Protein AF-A0AA42B5X3-F1 (afdb_monomer_lite)

Foldseek 3Di:
DPVVVVVVVVVVVVVVPPDDPFAQVNLVVVQVVQAFPADPDDDFDDDPQAQHDDDDPFKGAFFTFPDWDQDPVRWIKTKGWGIAGHCPDPPNLLGWTFIKIFTADPVRNGGNDMGTDPRTRSRVRTHDD

Sequence (129 aa):
MKGITNILVSTALIMFIGGCTVGHEDFIRYLNMNIGESIEIQELTRSSNAGNLIRADYLIDGEGLTNITVLDNGVVRYHFSIQEILSNYSAKDEVGKCLIYYDVDPHTNIIIAWGFDKGGNPLSCRTFI

Secondary structure (DSSP, 8-state):
--HHHHHHHHHHHGGG------SHHHHHHHHHHTTTSBPS--S--B-TTTTSEEETTTEEEEEEEEEEEE-TTSPEEEEEEEEEE-TTSS-GGG-EEEEEEEEE-TTT-BEEEEEEPTTS-GGG-----

pLDDT: mean 82.94, std 16.76, range [44.66, 97.94]

Structure (mmCIF, N/CA/C/O backbone):
data_AF-A0AA42B5X3-F1
#
_entry.id   AF-A0AA42B5X3-F1
#
loop_
_atom_site.group_PDB
_atom_site.id
_atom_site.type_symbol
_atom_site.label_atom_id
_atom_site.label_alt_id
_atom_site.label_comp_id
_atom_site.label_asym_id
_a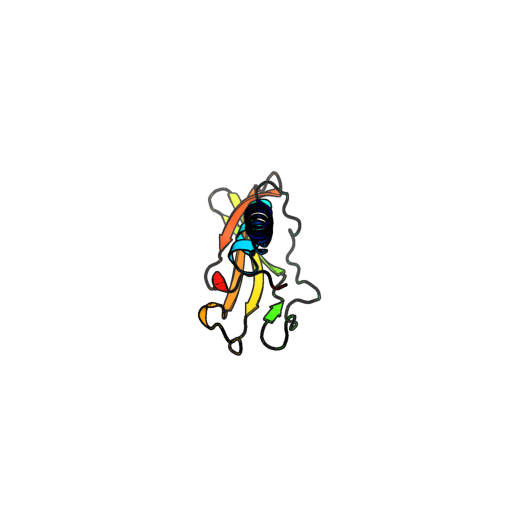tom_site.label_entity_id
_atom_site.label_seq_id
_atom_site.pdbx_PDB_ins_code
_atom_site.Cartn_x
_atom_site.Cartn_y
_atom_site.Cartn_z
_atom_site.occupancy
_atom_site.B_iso_or_equiv
_atom_site.auth_seq_id
_atom_site.auth_comp_id
_atom_site.auth_asym_id
_atom_site.auth_atom_id
_atom_site.pdbx_PDB_model_num
ATOM 1 N N . MET A 1 1 ? 4.110 49.395 -29.732 1.00 48.69 1 MET A N 1
ATOM 2 C CA . MET A 1 1 ? 3.645 48.671 -28.522 1.00 48.69 1 MET A CA 1
ATOM 3 C C . MET A 1 1 ? 2.696 47.503 -28.853 1.00 48.69 1 MET A C 1
ATOM 5 O O . MET A 1 1 ? 1.650 47.386 -28.238 1.00 48.69 1 MET A O 1
ATOM 9 N N . LYS A 1 2 ? 3.022 46.627 -29.818 1.00 46.03 2 LYS A N 1
ATOM 10 C CA . LYS A 1 2 ? 2.229 45.403 -30.101 1.00 46.03 2 LYS A CA 1
ATOM 11 C C . LYS A 1 2 ? 3.002 44.100 -29.832 1.00 46.03 2 LYS A C 1
ATOM 13 O O . LYS A 1 2 ? 2.389 43.067 -29.626 1.00 46.03 2 LYS A O 1
ATOM 18 N N . GLY A 1 3 ? 4.339 44.158 -29.777 1.00 44.66 3 GLY A N 1
ATOM 19 C CA . GLY A 1 3 ? 5.189 42.988 -29.511 1.00 44.66 3 GLY A CA 1
ATOM 20 C C . GLY A 1 3 ? 5.310 42.603 -28.032 1.00 44.66 3 GLY A C 1
ATOM 21 O O . GLY A 1 3 ? 5.409 41.425 -27.725 1.00 44.66 3 GLY A O 1
ATOM 22 N N . ILE A 1 4 ? 5.242 43.572 -27.110 1.00 52.53 4 ILE A N 1
ATOM 23 C CA . ILE A 1 4 ? 5.419 43.324 -25.663 1.00 52.53 4 ILE A CA 1
ATOM 24 C C . ILE A 1 4 ? 4.191 42.605 -25.071 1.00 52.53 4 ILE A C 1
ATOM 26 O O . ILE A 1 4 ? 4.329 41.730 -24.222 1.00 52.53 4 ILE A O 1
ATOM 30 N N . THR A 1 5 ? 2.991 42.909 -25.575 1.00 49.31 5 THR A N 1
ATOM 31 C CA . THR A 1 5 ? 1.729 42.312 -25.112 1.00 49.31 5 THR A CA 1
ATOM 32 C C . THR A 1 5 ? 1.607 40.830 -25.488 1.00 49.31 5 THR A C 1
ATOM 34 O O . THR A 1 5 ? 1.108 40.042 -24.693 1.00 49.31 5 THR A O 1
ATOM 37 N N . ASN A 1 6 ? 2.128 40.418 -26.651 1.00 47.53 6 ASN A N 1
ATOM 38 C CA . ASN A 1 6 ? 2.073 39.018 -27.101 1.00 47.53 6 ASN A CA 1
ATOM 39 C C . ASN A 1 6 ? 3.049 38.098 -26.349 1.00 47.53 6 ASN A C 1
ATOM 41 O O . ASN A 1 6 ? 2.783 36.904 -26.208 1.00 47.53 6 ASN A O 1
ATOM 45 N N . ILE A 1 7 ? 4.159 38.643 -25.841 1.00 53.41 7 ILE A N 1
ATOM 46 C CA . ILE A 1 7 ? 5.123 37.879 -25.038 1.00 53.41 7 ILE A CA 1
ATOM 47 C C . ILE A 1 7 ? 4.511 37.543 -23.672 1.00 53.41 7 ILE A C 1
ATOM 49 O O . ILE A 1 7 ? 4.534 36.386 -23.275 1.00 53.41 7 ILE A O 1
ATOM 53 N N . LEU A 1 8 ? 3.864 38.508 -23.006 1.00 51.16 8 LEU A N 1
ATOM 54 C CA . LEU A 1 8 ? 3.220 38.308 -21.697 1.00 51.16 8 LEU A CA 1
ATOM 55 C C . LEU A 1 8 ? 2.091 37.264 -21.716 1.00 51.16 8 LEU A C 1
ATOM 57 O O . LEU A 1 8 ? 1.979 36.467 -20.787 1.00 51.16 8 LEU A O 1
ATOM 61 N N . VAL A 1 9 ? 1.287 37.230 -22.783 1.00 54.75 9 VAL A N 1
ATOM 62 C CA . VAL A 1 9 ? 0.219 36.225 -22.956 1.00 54.75 9 VAL A CA 1
ATOM 63 C C . VAL A 1 9 ? 0.800 34.822 -23.180 1.00 54.75 9 VAL A C 1
ATOM 65 O O . VAL A 1 9 ? 0.238 33.839 -22.703 1.00 54.75 9 VAL A O 1
ATOM 68 N N . SER A 1 10 ? 1.959 34.720 -23.838 1.00 53.12 10 SER A N 1
ATOM 69 C CA . SER A 1 10 ? 2.617 33.436 -24.113 1.00 53.12 10 SER A CA 1
ATOM 70 C C . SER A 1 10 ? 3.308 32.852 -22.873 1.00 53.12 10 SER A C 1
ATOM 72 O O . SER A 1 10 ? 3.270 31.641 -22.670 1.00 53.12 10 SER A O 1
ATOM 74 N N . THR A 1 11 ? 3.877 33.688 -21.995 1.00 54.88 11 THR A N 1
ATOM 75 C CA . THR A 1 11 ? 4.487 33.224 -20.733 1.00 54.88 11 THR A CA 1
ATOM 76 C C . THR A 1 11 ? 3.441 32.781 -19.702 1.00 54.88 11 THR A C 1
ATOM 78 O O . THR A 1 11 ? 3.718 31.901 -18.891 1.00 54.88 11 THR A O 1
ATOM 81 N N . ALA A 1 12 ? 2.228 33.344 -19.745 1.00 55.25 12 ALA A N 1
ATOM 82 C CA . ALA A 1 12 ? 1.127 32.954 -18.860 1.00 55.25 12 ALA A CA 1
ATOM 83 C C . ALA A 1 12 ? 0.544 31.566 -19.192 1.00 55.25 12 ALA A C 1
ATOM 85 O O . ALA A 1 12 ? 0.087 30.864 -18.294 1.00 55.25 12 ALA A O 1
ATOM 86 N N . LEU A 1 13 ? 0.597 31.135 -20.458 1.00 52.38 13 LEU A N 1
ATOM 87 C CA . LEU A 1 13 ? 0.035 29.850 -20.895 1.00 52.38 13 LEU A CA 1
ATOM 88 C C . LEU A 1 13 ? 0.882 28.640 -20.451 1.00 52.38 13 LEU A C 1
ATOM 90 O O . LEU A 1 13 ? 0.352 27.554 -20.239 1.00 52.38 13 LEU A O 1
ATOM 94 N N . ILE A 1 14 ? 2.189 28.836 -20.247 1.00 56.41 14 ILE A N 1
ATOM 95 C CA . ILE A 1 14 ? 3.128 27.776 -19.836 1.00 56.41 14 ILE A CA 1
ATOM 96 C C . ILE A 1 14 ? 2.975 27.432 -18.340 1.00 56.41 14 ILE A C 1
ATOM 98 O O . ILE A 1 14 ? 3.344 26.342 -17.919 1.00 56.41 14 ILE A O 1
ATOM 102 N N . MET A 1 15 ? 2.366 28.305 -17.527 1.00 55.06 15 MET A N 1
ATOM 103 C CA . MET A 1 15 ? 2.139 28.030 -16.099 1.00 55.06 15 MET A CA 1
ATOM 104 C C . MET A 1 15 ? 0.956 27.085 -15.822 1.00 55.06 15 MET A C 1
ATOM 106 O O . MET A 1 15 ? 0.837 26.584 -14.708 1.00 55.06 15 MET A O 1
ATOM 110 N N . PHE A 1 16 ? 0.111 26.790 -16.818 1.00 50.09 16 PHE A N 1
ATOM 111 C CA . PHE A 1 16 ? -1.056 25.907 -16.658 1.00 50.09 16 PHE A CA 1
ATOM 112 C C . PHE A 1 16 ? -0.829 24.457 -17.111 1.00 50.09 16 PHE A C 1
ATOM 114 O O . PHE A 1 16 ? -1.728 23.635 -16.981 1.00 50.09 16 PHE A O 1
ATOM 121 N N . ILE A 1 17 ? 0.372 24.114 -17.586 1.00 51.06 17 ILE A N 1
ATOM 122 C CA . ILE A 1 17 ? 0.791 22.724 -17.860 1.00 51.06 17 ILE A CA 1
ATOM 123 C C . ILE A 1 17 ? 1.552 22.111 -16.675 1.00 51.06 17 ILE A C 1
ATOM 125 O O . ILE A 1 17 ? 2.354 21.197 -16.854 1.00 51.06 17 ILE A O 1
ATOM 129 N N . GLY A 1 18 ? 1.294 22.599 -15.453 1.00 49.88 18 GLY A N 1
ATOM 130 C CA . GLY A 1 18 ? 1.705 21.930 -14.219 1.00 49.88 18 GLY A CA 1
ATOM 131 C C . GLY A 1 18 ? 1.161 20.505 -14.223 1.00 49.88 18 GLY A C 1
ATOM 132 O O . GLY A 1 18 ? -0.032 20.292 -14.027 1.00 49.88 18 GLY A O 1
ATOM 133 N N . GLY A 1 19 ? 2.040 19.564 -14.565 1.00 48.94 19 GLY A N 1
ATOM 134 C CA . GLY A 1 19 ? 1.691 18.189 -14.872 1.00 48.94 19 GLY A CA 1
ATOM 135 C C . GLY A 1 19 ? 0.926 17.526 -13.739 1.00 48.94 19 GLY A C 1
ATOM 136 O O . GLY A 1 19 ? 1.184 17.772 -12.560 1.00 48.94 19 GLY A O 1
ATOM 137 N N . CYS A 1 20 ? 0.007 16.638 -14.109 1.00 52.00 20 CYS A N 1
ATOM 138 C CA . CYS A 1 20 ? -0.420 15.575 -13.219 1.00 52.00 20 CYS A CA 1
ATOM 139 C C . CYS A 1 20 ? 0.860 14.914 -12.696 1.00 52.00 20 CYS A C 1
ATOM 141 O O . CYS A 1 20 ? 1.632 14.361 -13.478 1.00 52.00 20 CYS A O 1
ATOM 143 N N . THR A 1 21 ? 1.143 15.032 -11.401 1.00 53.97 21 THR A N 1
ATOM 144 C CA . THR A 1 21 ? 2.115 14.141 -10.775 1.00 53.97 21 THR A CA 1
ATOM 145 C C . THR A 1 21 ? 1.559 12.742 -11.004 1.00 53.97 21 THR A C 1
ATOM 147 O O . THR A 1 21 ? 0.444 12.474 -10.576 1.00 53.97 21 THR A O 1
ATOM 150 N N . VAL A 1 22 ? 2.263 11.904 -11.759 1.00 72.94 22 VAL A N 1
ATOM 151 C CA . VAL A 1 22 ? 1.902 10.501 -11.987 1.00 72.94 22 VAL A CA 1
ATOM 152 C C . VAL A 1 22 ? 2.995 9.667 -11.356 1.00 72.94 22 VAL A C 1
ATOM 154 O O . VAL A 1 22 ? 4.181 9.958 -11.534 1.00 72.94 22 VAL A O 1
ATOM 157 N N . GLY A 1 23 ? 2.613 8.639 -10.611 1.00 85.88 23 GLY A N 1
ATOM 158 C CA . GLY A 1 23 ? 3.557 7.749 -9.962 1.00 85.88 23 GLY A CA 1
ATOM 159 C C . GLY A 1 23 ? 3.443 7.791 -8.447 1.00 85.88 23 GLY A C 1
ATOM 160 O O . GLY A 1 23 ? 2.351 7.656 -7.904 1.00 85.88 23 GLY A O 1
ATOM 161 N N . HIS A 1 24 ? 4.577 7.915 -7.759 1.00 93.31 24 HIS A N 1
ATOM 162 C CA . HIS A 1 24 ? 4.647 7.682 -6.315 1.00 93.31 24 HIS A CA 1
ATOM 163 C C . HIS A 1 24 ? 3.970 8.772 -5.471 1.00 93.31 24 HIS A C 1
ATOM 165 O O . HIS A 1 24 ? 3.135 8.469 -4.626 1.00 93.31 24 HIS A O 1
ATOM 171 N N . GLU A 1 25 ? 4.272 10.046 -5.728 1.00 93.38 25 GLU A N 1
ATOM 172 C CA . GLU A 1 25 ? 3.687 11.166 -4.968 1.00 93.38 25 GLU A CA 1
ATOM 173 C C . GLU A 1 25 ? 2.166 11.258 -5.129 1.00 93.38 25 GLU A C 1
ATOM 175 O O . GLU A 1 25 ? 1.436 11.600 -4.202 1.00 93.38 25 GLU A O 1
ATOM 180 N N . ASP A 1 26 ? 1.676 10.907 -6.313 1.00 91.19 26 ASP A N 1
ATOM 181 C CA . ASP A 1 26 ? 0.249 10.837 -6.597 1.00 91.19 26 ASP A CA 1
ATOM 182 C C . ASP A 1 26 ? -0.429 9.720 -5.808 1.00 91.19 26 ASP A C 1
ATOM 184 O O . ASP A 1 26 ? -1.456 9.936 -5.172 1.00 91.19 26 ASP A O 1
ATOM 188 N N . PHE A 1 27 ? 0.205 8.548 -5.773 1.00 92.69 27 PHE A N 1
ATOM 189 C CA . PHE A 1 27 ? -0.241 7.429 -4.959 1.00 92.69 27 PHE A CA 1
ATOM 190 C C . PHE A 1 27 ? -0.303 7.800 -3.467 1.00 92.69 27 PHE A C 1
ATOM 192 O O . PHE A 1 27 ? -1.328 7.586 -2.824 1.00 92.69 27 PHE A O 1
ATOM 199 N N . ILE A 1 28 ? 0.746 8.434 -2.929 1.00 95.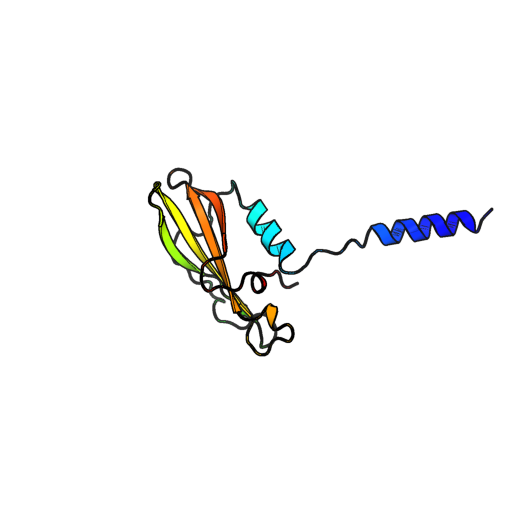38 28 ILE A N 1
ATOM 200 C CA . ILE A 1 28 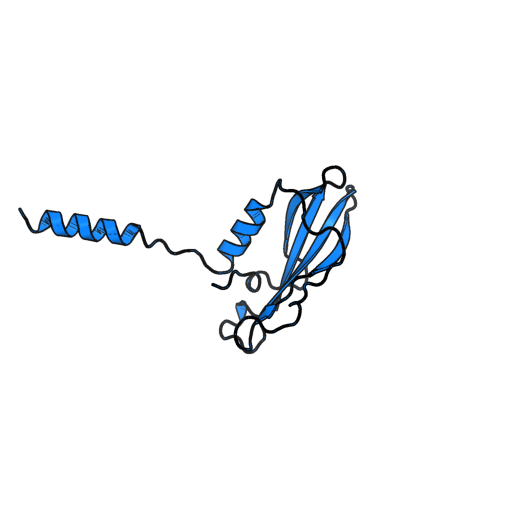? 0.770 8.955 -1.550 1.00 95.38 28 ILE A CA 1
ATOM 201 C C . ILE A 1 28 ? -0.392 9.924 -1.311 1.00 95.38 28 ILE A C 1
ATOM 203 O O . ILE A 1 28 ? -1.079 9.840 -0.290 1.00 95.38 28 ILE A O 1
ATOM 207 N N . ARG A 1 29 ? -0.624 10.851 -2.246 1.00 94.44 29 ARG A N 1
ATOM 208 C CA . ARG A 1 29 ? -1.722 11.816 -2.157 1.00 94.44 29 ARG A CA 1
ATOM 209 C C . ARG A 1 29 ? -3.079 11.118 -2.090 1.00 94.44 29 ARG A C 1
ATOM 211 O O . ARG A 1 29 ? -3.879 11.505 -1.244 1.00 94.44 29 ARG A O 1
ATOM 218 N N . TYR A 1 30 ? -3.317 10.098 -2.914 1.00 90.81 30 TYR A N 1
ATOM 219 C CA . TYR A 1 30 ? -4.546 9.304 -2.848 1.00 90.81 30 TYR A CA 1
ATOM 220 C C . TYR A 1 30 ? -4.725 8.637 -1.481 1.00 90.81 30 TYR A C 1
ATOM 222 O O . TYR A 1 30 ? -5.783 8.773 -0.877 1.00 90.81 30 TYR A O 1
ATOM 230 N N . LEU A 1 31 ? -3.686 8.004 -0.930 1.00 93.69 31 LEU A N 1
ATOM 231 C CA . LEU A 1 31 ? -3.791 7.377 0.393 1.00 93.69 31 LEU A CA 1
ATOM 232 C C . LEU A 1 31 ? -4.063 8.388 1.514 1.00 93.69 31 LEU A C 1
ATOM 234 O O . LEU A 1 31 ? -4.822 8.094 2.435 1.00 93.69 31 LEU A O 1
ATOM 238 N N . ASN A 1 32 ? -3.487 9.589 1.424 1.00 96.88 32 ASN A N 1
ATOM 239 C CA . ASN A 1 32 ? -3.766 10.667 2.372 1.00 96.88 32 ASN A CA 1
ATOM 240 C C . ASN A 1 32 ? -5.222 11.146 2.311 1.00 96.88 32 ASN A C 1
ATOM 242 O O . ASN A 1 32 ? -5.764 11.531 3.343 1.00 96.88 32 ASN A O 1
ATOM 246 N N . MET A 1 33 ? -5.850 11.128 1.131 1.00 94.75 33 MET A N 1
ATOM 247 C CA . MET A 1 33 ? -7.259 11.510 0.973 1.00 94.75 33 MET A CA 1
ATOM 248 C C . MET A 1 33 ? -8.214 10.511 1.636 1.00 94.75 33 MET A C 1
ATOM 250 O O . MET A 1 33 ? -9.264 10.928 2.107 1.00 94.75 33 MET A O 1
ATOM 254 N N . ASN A 1 34 ? -7.821 9.239 1.745 1.00 93.75 34 ASN A N 1
ATOM 255 C CA . ASN A 1 34 ? -8.643 8.194 2.362 1.00 93.75 34 ASN A CA 1
ATOM 256 C C . ASN A 1 34 ? -8.666 8.271 3.903 1.00 93.75 34 ASN A C 1
ATOM 258 O O . ASN A 1 34 ? -9.456 7.583 4.549 1.00 93.75 34 ASN A O 1
ATOM 262 N N . ILE A 1 35 ? -7.799 9.078 4.533 1.00 96.44 35 ILE A N 1
ATOM 263 C CA . ILE A 1 35 ? -7.822 9.260 5.992 1.00 96.44 35 ILE A CA 1
ATOM 264 C C . ILE A 1 35 ? -9.130 9.954 6.390 1.00 96.44 35 ILE A C 1
ATOM 266 O O . ILE A 1 35 ? -9.446 11.039 5.907 1.00 96.44 35 ILE A O 1
ATOM 270 N N . GLY A 1 36 ? -9.862 9.354 7.328 1.00 96.38 36 GLY A N 1
ATOM 271 C CA . GLY A 1 36 ? -11.184 9.812 7.753 1.00 96.38 36 GLY A CA 1
ATOM 272 C C . GLY A 1 36 ? -12.342 9.176 6.981 1.00 96.38 36 GLY A C 1
ATOM 273 O O . GLY A 1 36 ? -13.491 9.333 7.394 1.00 96.38 36 GLY A O 1
ATOM 274 N N . GLU A 1 37 ? -12.062 8.426 5.915 1.00 95.50 37 GLU A N 1
ATOM 275 C CA . GLU A 1 37 ? -13.064 7.637 5.200 1.00 95.50 37 GLU A CA 1
ATOM 276 C C . GLU A 1 37 ? -13.246 6.255 5.839 1.00 95.50 37 GLU A C 1
ATOM 278 O O . GLU A 1 37 ? -12.402 5.775 6.605 1.00 95.50 37 GLU A O 1
ATOM 283 N N . SER A 1 38 ? -14.379 5.610 5.549 1.00 93.12 38 SER A N 1
ATOM 284 C CA . SER A 1 38 ? -14.614 4.238 5.994 1.00 93.12 38 SER A CA 1
ATOM 285 C C . SER A 1 38 ? -13.895 3.256 5.076 1.00 93.12 38 SER A C 1
ATOM 287 O O . SER A 1 38 ? -13.923 3.412 3.858 1.00 93.12 38 SER A O 1
ATOM 289 N N . ILE A 1 39 ? -13.270 2.229 5.649 1.00 89.06 39 ILE A N 1
ATOM 290 C CA . ILE A 1 39 ? -12.595 1.204 4.853 1.00 89.06 39 ILE A CA 1
ATOM 291 C C . ILE A 1 39 ? -13.613 0.353 4.074 1.00 89.06 39 ILE A C 1
ATOM 293 O O . ILE A 1 39 ? -14.503 -0.271 4.658 1.00 89.06 39 ILE A O 1
ATOM 297 N N . GLU A 1 40 ? -13.464 0.315 2.748 1.00 78.94 40 GLU A N 1
ATOM 298 C CA . GLU A 1 40 ? -14.390 -0.392 1.851 1.00 78.94 40 GLU A CA 1
ATOM 299 C C . GLU A 1 40 ? -14.210 -1.919 1.881 1.00 78.94 40 GLU A C 1
ATOM 301 O O . GLU A 1 40 ? -15.184 -2.665 1.784 1.00 78.94 40 GLU A O 1
ATOM 306 N N . ILE A 1 41 ? -12.970 -2.398 2.037 1.00 74.12 41 ILE A N 1
ATOM 307 C CA . ILE A 1 41 ? -12.622 -3.826 1.985 1.00 74.12 41 ILE A CA 1
ATOM 308 C C . ILE A 1 41 ? -12.249 -4.316 3.384 1.00 74.12 41 ILE A C 1
ATOM 310 O O . ILE A 1 41 ? -11.168 -4.017 3.889 1.00 74.12 41 ILE A O 1
ATOM 314 N N . GLN A 1 42 ? -13.146 -5.091 3.997 1.00 67.00 42 GLN A N 1
ATOM 315 C CA . GLN A 1 42 ? -12.989 -5.607 5.367 1.00 67.00 42 GLN A CA 1
ATOM 316 C C . GLN A 1 42 ? -12.797 -7.128 5.438 1.00 67.00 42 GLN A C 1
ATOM 318 O O . GLN A 1 42 ? -12.457 -7.663 6.491 1.00 67.00 42 GLN A O 1
ATOM 323 N N . GLU A 1 43 ? -12.974 -7.832 4.320 1.00 68.94 43 GLU A N 1
ATOM 324 C CA . GLU A 1 43 ? -12.756 -9.274 4.222 1.00 68.94 43 GLU A CA 1
ATOM 325 C C . GLU A 1 43 ? -11.544 -9.580 3.342 1.00 68.94 43 GLU A C 1
ATOM 327 O O . GLU A 1 43 ? -11.171 -8.791 2.473 1.00 68.94 43 GLU A O 1
ATOM 332 N N . LEU A 1 44 ? -10.912 -10.737 3.571 1.00 63.62 44 LEU A N 1
ATOM 333 C CA . LEU A 1 44 ? -9.803 -11.223 2.749 1.00 63.62 44 LEU A CA 1
ATOM 334 C C . LEU A 1 44 ? -10.308 -11.506 1.332 1.00 63.62 44 LEU A C 1
ATOM 336 O O . LEU A 1 44 ? -10.755 -12.609 1.015 1.00 63.62 44 LEU A O 1
ATOM 340 N N . THR A 1 45 ? -10.238 -10.497 0.476 1.00 62.09 45 THR A N 1
ATOM 341 C CA . THR A 1 45 ? -10.669 -10.580 -0.915 1.00 62.09 45 THR A CA 1
ATOM 342 C C . THR A 1 45 ? -9.480 -10.396 -1.838 1.00 62.09 45 THR A C 1
ATOM 344 O O . THR A 1 45 ? -8.684 -9.472 -1.672 1.00 62.09 45 THR A O 1
ATOM 347 N N . ARG A 1 46 ? -9.391 -11.264 -2.845 1.00 60.88 46 ARG A N 1
ATOM 348 C CA . ARG A 1 46 ? -8.500 -11.111 -3.994 1.00 60.88 46 ARG A CA 1
ATOM 349 C C . ARG A 1 46 ? -9.329 -10.579 -5.158 1.00 60.88 46 ARG A C 1
ATOM 351 O O . ARG A 1 46 ? -10.357 -11.180 -5.473 1.00 60.88 46 ARG A O 1
ATOM 358 N N . SER A 1 47 ? -8.904 -9.487 -5.789 1.00 64.56 47 SER A N 1
ATOM 359 C CA . SER A 1 47 ? -9.589 -8.991 -6.984 1.00 64.56 47 SER A CA 1
ATOM 360 C C . SER A 1 47 ? -9.485 -10.009 -8.128 1.00 64.56 47 SER A C 1
ATOM 362 O O . SER A 1 47 ? -8.556 -10.820 -8.191 1.00 64.56 47 SER A O 1
ATOM 364 N N . SER A 1 48 ? -10.450 -10.000 -9.051 1.00 69.31 48 SER A N 1
ATOM 365 C CA . SER A 1 48 ? -10.487 -10.944 -10.186 1.00 69.31 48 SER A CA 1
ATOM 366 C C . SER A 1 48 ? -9.261 -10.857 -11.112 1.00 69.31 48 SER A C 1
ATOM 368 O O . SER A 1 48 ? -8.955 -11.788 -11.855 1.00 69.31 48 SER A O 1
ATOM 370 N N . ASN A 1 49 ? -8.566 -9.726 -11.048 1.00 65.31 49 ASN A N 1
ATOM 371 C CA . ASN A 1 49 ? -7.407 -9.312 -11.821 1.00 65.31 49 ASN A CA 1
ATOM 372 C C . ASN A 1 49 ? -6.083 -9.522 -11.075 1.00 65.31 49 ASN A C 1
ATOM 374 O O . ASN A 1 49 ? -5.032 -9.472 -11.709 1.00 65.31 49 ASN A O 1
ATOM 378 N N . ALA A 1 50 ? -6.099 -9.802 -9.772 1.00 74.44 50 ALA A N 1
ATOM 379 C CA . ALA A 1 50 ? -4.876 -9.972 -9.000 1.00 74.44 50 ALA A CA 1
ATOM 380 C C . ALA A 1 50 ? -3.995 -11.099 -9.560 1.00 74.44 50 ALA A C 1
ATOM 382 O O . ALA A 1 50 ? -4.439 -12.239 -9.742 1.00 74.44 50 ALA A O 1
ATOM 383 N N . GLY A 1 51 ? -2.713 -10.807 -9.763 1.00 73.69 51 GLY A N 1
ATOM 384 C CA . GLY A 1 51 ? -1.739 -11.700 -10.391 1.00 73.69 51 GLY A CA 1
ATOM 385 C C . GLY A 1 51 ? -1.679 -11.595 -11.918 1.00 73.69 51 GLY A C 1
ATOM 386 O O . GLY A 1 51 ? -0.805 -12.220 -12.518 1.00 73.69 51 GLY A O 1
ATOM 387 N N . ASN A 1 52 ? -2.558 -10.812 -12.548 1.00 79.94 52 ASN A N 1
ATOM 388 C CA . ASN A 1 52 ? -2.507 -10.570 -13.987 1.00 79.94 52 ASN A CA 1
ATOM 389 C C . ASN A 1 52 ? -1.532 -9.440 -14.320 1.00 79.94 52 ASN A C 1
ATOM 391 O O . ASN A 1 52 ? -1.343 -8.503 -13.546 1.00 79.94 52 ASN A O 1
ATOM 395 N N . LEU A 1 53 ? -0.952 -9.510 -15.517 1.00 79.00 53 LEU A N 1
ATOM 396 C CA . LEU A 1 53 ? -0.177 -8.412 -16.081 1.00 79.00 53 LEU A CA 1
ATOM 397 C C . LEU A 1 53 ? -1.122 -7.288 -16.525 1.00 79.00 53 LEU A C 1
ATOM 399 O O . LEU A 1 53 ? -2.022 -7.524 -17.331 1.00 79.00 53 LEU A O 1
ATOM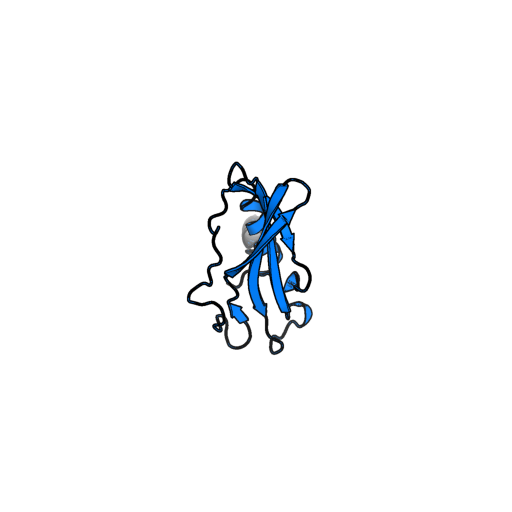 403 N N . ILE A 1 54 ? -0.910 -6.075 -16.015 1.00 77.94 54 ILE A N 1
ATOM 404 C CA . ILE A 1 54 ? -1.795 -4.913 -16.249 1.00 77.94 54 ILE A CA 1
ATOM 405 C C . ILE A 1 54 ? -1.119 -3.736 -16.966 1.00 77.94 54 ILE A C 1
ATOM 407 O O . ILE A 1 54 ? -1.796 -2.823 -17.452 1.00 77.94 54 ILE A O 1
ATOM 411 N N . ARG A 1 55 ? 0.212 -3.767 -17.106 1.00 74.56 55 ARG A N 1
ATOM 412 C CA . ARG A 1 55 ? 0.972 -2.894 -18.015 1.00 74.56 55 ARG A CA 1
ATOM 413 C C . ARG A 1 55 ? 2.113 -3.688 -18.641 1.00 74.56 55 ARG A C 1
ATOM 415 O O . ARG A 1 55 ? 3.058 -4.078 -17.955 1.00 74.56 55 ARG A O 1
ATOM 422 N N . ALA A 1 56 ? 1.999 -3.893 -19.954 1.00 79.25 56 ALA A N 1
ATOM 423 C CA . ALA A 1 56 ? 2.945 -4.665 -20.753 1.00 79.25 56 ALA A CA 1
ATOM 424 C C . ALA A 1 56 ? 3.304 -6.001 -20.070 1.00 79.25 56 ALA A C 1
ATOM 426 O O . ALA A 1 56 ? 2.414 -6.774 -19.724 1.00 79.25 56 ALA A O 1
ATOM 427 N N . ASP A 1 57 ? 4.593 -6.261 -19.884 1.00 83.19 57 ASP A N 1
ATOM 428 C CA . ASP A 1 57 ? 5.156 -7.470 -19.295 1.00 83.19 57 ASP A CA 1
ATOM 429 C C . ASP A 1 57 ? 5.835 -7.218 -17.940 1.00 83.19 57 ASP A C 1
ATOM 431 O O . ASP A 1 57 ? 6.523 -8.109 -17.445 1.00 83.19 57 ASP A O 1
ATOM 435 N N . TYR A 1 58 ? 5.686 -6.026 -17.347 1.00 85.69 58 TYR A N 1
ATOM 436 C CA . TYR A 1 58 ? 6.469 -5.621 -16.174 1.00 85.69 58 TYR A CA 1
ATOM 437 C C . TYR A 1 58 ? 5.650 -5.205 -14.945 1.00 85.69 58 TYR A C 1
ATOM 439 O O . TYR A 1 58 ? 6.246 -4.921 -13.910 1.00 85.69 58 TYR A O 1
ATOM 447 N N . LEU A 1 59 ? 4.318 -5.149 -15.023 1.00 88.69 59 LEU A N 1
ATOM 448 C CA . LEU A 1 59 ? 3.465 -4.782 -13.887 1.00 88.69 59 LEU A CA 1
ATOM 449 C C . LEU A 1 59 ? 2.411 -5.853 -13.635 1.00 88.69 59 LEU A C 1
ATOM 451 O O . LEU A 1 59 ? 1.556 -6.090 -14.491 1.00 88.69 59 LEU A O 1
ATOM 455 N N . ILE A 1 60 ? 2.462 -6.452 -12.450 1.00 86.31 60 ILE A N 1
ATOM 456 C CA . ILE A 1 60 ? 1.439 -7.358 -11.939 1.00 86.31 60 ILE A CA 1
ATOM 457 C C . ILE A 1 60 ? 0.480 -6.571 -11.055 1.00 86.31 60 ILE A C 1
ATOM 459 O O . ILE A 1 60 ? 0.908 -5.834 -10.166 1.00 86.31 60 ILE A O 1
ATOM 463 N N . ASP A 1 61 ? -0.813 -6.770 -11.277 1.00 81.94 61 ASP A N 1
ATOM 464 C CA . ASP A 1 61 ? -1.848 -6.244 -10.400 1.00 81.94 61 ASP A CA 1
ATOM 465 C C . ASP A 1 61 ? -1.855 -7.002 -9.080 1.00 81.94 61 ASP A C 1
ATOM 467 O O . ASP A 1 61 ? -1.827 -8.237 -9.045 1.00 81.94 61 ASP A O 1
ATOM 471 N N . GLY A 1 62 ? -1.858 -6.260 -7.990 1.00 69.25 62 GLY A N 1
ATOM 472 C CA . GLY A 1 62 ? -1.648 -6.797 -6.665 1.00 69.25 62 GLY A CA 1
ATOM 473 C C . GLY A 1 62 ? -2.863 -6.701 -5.774 1.00 69.25 62 GLY A C 1
ATOM 474 O O . GLY A 1 62 ? -2.678 -6.982 -4.607 1.00 69.25 62 GLY A O 1
ATOM 475 N N . GLU A 1 63 ? -4.047 -6.331 -6.252 1.00 67.25 63 GLU A N 1
ATOM 476 C CA . GLU A 1 63 ? -5.188 -6.016 -5.387 1.00 67.25 63 GLU A CA 1
ATOM 477 C C . GLU A 1 63 ? -5.673 -7.187 -4.509 1.00 67.25 63 GLU A C 1
ATOM 479 O O . GLU A 1 63 ? -6.418 -8.085 -4.925 1.00 67.25 63 GLU A O 1
ATOM 484 N N . GLY A 1 64 ? -5.307 -7.132 -3.230 1.00 77.50 64 GLY A N 1
ATOM 485 C CA . GLY A 1 64 ? -6.005 -7.899 -2.213 1.00 77.50 64 GLY A CA 1
ATOM 486 C C . GLY A 1 64 ? -5.596 -7.548 -0.795 1.00 77.50 64 GLY A C 1
ATOM 487 O O . GLY A 1 64 ? -4.416 -7.336 -0.501 1.00 77.50 64 GLY A O 1
ATOM 488 N N . LEU A 1 65 ? -6.589 -7.540 0.097 1.00 87.31 65 LEU A N 1
ATOM 489 C CA . LEU A 1 65 ? -6.346 -7.596 1.531 1.00 87.31 65 LEU A CA 1
ATOM 490 C C . LEU A 1 65 ? -5.632 -8.921 1.821 1.00 87.31 65 LEU A C 1
ATOM 492 O O . LEU A 1 65 ? -6.164 -10.002 1.578 1.00 87.31 65 LEU A O 1
ATOM 496 N N . THR A 1 66 ? -4.399 -8.830 2.297 1.00 88.69 66 THR A N 1
ATOM 497 C CA . THR A 1 66 ? -3.515 -9.980 2.518 1.00 88.69 66 THR A CA 1
ATOM 498 C C . THR A 1 66 ? -3.577 -10.490 3.947 1.00 88.69 66 THR A C 1
ATOM 500 O O . THR A 1 66 ? -3.414 -11.687 4.179 1.00 88.69 66 THR A O 1
ATOM 503 N N . ASN A 1 67 ? -3.784 -9.590 4.908 1.00 91.56 67 ASN A N 1
ATOM 504 C CA . ASN A 1 67 ? -3.796 -9.913 6.324 1.00 91.56 67 ASN A CA 1
ATOM 505 C C . ASN A 1 67 ? -4.533 -8.831 7.122 1.00 91.56 67 ASN A C 1
ATOM 507 O O . ASN A 1 67 ? -4.594 -7.676 6.702 1.00 91.56 67 ASN A O 1
ATOM 511 N N . ILE A 1 68 ? -5.027 -9.195 8.302 1.00 93.88 68 ILE A N 1
ATOM 512 C CA . ILE A 1 68 ? -5.572 -8.265 9.291 1.00 93.88 68 ILE A CA 1
ATOM 513 C C . ILE A 1 68 ? -4.867 -8.552 10.613 1.00 93.88 68 ILE A C 1
ATOM 515 O O . ILE A 1 68 ? -4.827 -9.697 11.064 1.00 93.88 68 ILE A O 1
ATOM 519 N N . THR A 1 69 ? -4.305 -7.526 11.241 1.00 95.62 69 THR A N 1
ATOM 520 C CA . THR A 1 69 ? -3.680 -7.635 12.561 1.00 95.62 69 THR A CA 1
ATOM 521 C C . THR A 1 69 ? -4.343 -6.678 13.542 1.00 95.62 69 THR A C 1
ATOM 523 O O . THR A 1 69 ? -4.802 -5.607 13.165 1.00 95.62 69 THR A O 1
ATOM 526 N N . VAL A 1 70 ? -4.434 -7.067 14.813 1.00 96.69 70 VAL A N 1
ATOM 527 C CA . VAL A 1 70 ? -4.892 -6.174 15.885 1.00 96.69 70 VAL A CA 1
ATOM 528 C C . VAL A 1 70 ? -3.659 -5.720 16.647 1.00 96.69 70 VAL A C 1
ATOM 530 O O . VAL A 1 70 ? -2.882 -6.553 17.114 1.00 96.69 70 VAL A O 1
ATOM 533 N N . LEU A 1 71 ? -3.458 -4.409 16.720 1.00 95.81 71 LEU A N 1
ATOM 534 C CA . LEU A 1 71 ? -2.344 -3.800 17.434 1.00 95.81 71 LEU A CA 1
ATOM 535 C C . LEU A 1 71 ? -2.616 -3.797 18.945 1.00 95.81 71 LEU A C 1
ATOM 537 O O . LEU A 1 71 ? -3.763 -3.858 19.386 1.00 95.81 71 LEU A O 1
ATOM 541 N N . ASP A 1 72 ? -1.564 -3.653 19.752 1.00 95.50 72 ASP A N 1
ATOM 542 C CA . ASP A 1 72 ? -1.660 -3.682 21.222 1.00 95.50 72 ASP A CA 1
ATOM 543 C C . ASP A 1 72 ? -2.600 -2.606 21.800 1.00 95.50 72 ASP A C 1
ATOM 545 O O . ASP A 1 72 ? -3.148 -2.762 22.889 1.00 95.50 72 ASP A O 1
ATOM 549 N N . ASN A 1 73 ? -2.802 -1.506 21.070 1.00 94.69 73 ASN A N 1
ATOM 550 C CA . ASN A 1 73 ? -3.711 -0.418 21.436 1.00 94.69 73 ASN A CA 1
ATOM 551 C C . ASN A 1 73 ? -5.168 -0.646 20.979 1.00 94.69 73 ASN A C 1
ATOM 553 O O . ASN A 1 73 ? -5.991 0.253 21.128 1.00 94.69 73 ASN A O 1
ATOM 557 N N . GLY A 1 74 ? -5.482 -1.813 20.410 1.00 94.12 74 GLY A N 1
ATOM 558 C CA . GLY A 1 74 ? -6.811 -2.178 19.916 1.00 94.12 74 GLY A CA 1
ATOM 559 C C . GLY A 1 74 ? -7.133 -1.704 18.496 1.00 94.12 74 GLY A C 1
ATOM 560 O O . GLY A 1 74 ? -8.180 -2.074 17.975 1.00 94.12 74 GLY A O 1
ATOM 561 N N . VAL A 1 75 ? -6.255 -0.930 17.847 1.00 97.25 75 VAL A N 1
ATOM 562 C CA . VAL A 1 75 ? -6.417 -0.532 16.437 1.00 97.25 75 VAL A CA 1
ATOM 563 C C . VAL A 1 75 ? -6.310 -1.757 15.533 1.00 97.25 75 VAL A C 1
ATOM 565 O O . VAL A 1 75 ? -5.463 -2.627 15.750 1.00 97.25 75 VAL A O 1
ATOM 568 N N . VAL A 1 76 ? -7.148 -1.819 14.498 1.00 97.19 76 VAL A N 1
ATOM 569 C CA . VAL A 1 76 ? -7.121 -2.904 13.512 1.00 97.19 76 VAL A CA 1
ATOM 570 C C . VAL A 1 76 ? -6.323 -2.446 12.302 1.00 97.19 76 VAL A C 1
ATOM 572 O O . VAL A 1 76 ? -6.662 -1.452 11.667 1.00 97.19 76 VAL A O 1
ATOM 575 N N . ARG A 1 77 ? -5.261 -3.175 11.974 1.00 97.38 77 ARG A N 1
ATOM 576 C CA . ARG A 1 77 ? -4.408 -2.924 10.819 1.00 97.38 77 ARG A CA 1
ATOM 577 C C . ARG A 1 77 ? -4.742 -3.882 9.682 1.00 97.38 77 ARG A C 1
ATOM 579 O O . ARG A 1 77 ? -4.563 -5.093 9.800 1.00 97.38 77 ARG A O 1
ATOM 586 N N . TYR A 1 78 ? -5.175 -3.323 8.563 1.00 95.38 78 TYR A N 1
ATOM 587 C CA . TYR A 1 78 ? -5.471 -4.031 7.323 1.00 95.38 78 TYR A CA 1
ATOM 588 C C . TYR A 1 78 ? -4.268 -3.936 6.386 1.00 95.38 78 TYR A C 1
ATOM 590 O O . TYR A 1 78 ? -3.842 -2.834 6.058 1.00 95.38 78 TYR A O 1
ATOM 598 N N . HIS A 1 79 ? -3.718 -5.072 5.963 1.00 95.12 79 HIS A N 1
ATOM 599 C CA . HIS A 1 79 ? -2.519 -5.152 5.126 1.00 95.12 79 HIS A CA 1
ATOM 600 C C . HIS A 1 79 ? -2.878 -5.451 3.676 1.00 95.12 79 HIS A C 1
ATOM 602 O O . HIS A 1 79 ? -3.491 -6.481 3.387 1.00 95.12 79 HIS A O 1
ATOM 608 N N . PHE A 1 80 ? -2.424 -4.625 2.746 1.00 93.12 80 PHE A N 1
ATOM 609 C CA . PHE A 1 80 ? -2.735 -4.733 1.327 1.00 93.12 80 PHE A CA 1
ATOM 610 C C . PHE A 1 80 ? -1.479 -4.961 0.493 1.00 93.12 80 PHE A C 1
ATOM 612 O O . PHE A 1 80 ? -0.447 -4.314 0.672 1.00 93.12 80 PHE A O 1
ATOM 619 N N . SER A 1 81 ? -1.611 -5.856 -0.480 1.00 92.62 81 SER A N 1
ATOM 620 C CA . SER A 1 81 ? -0.801 -5.828 -1.692 1.00 92.62 81 SER A CA 1
ATOM 621 C C . SER A 1 81 ? -1.562 -4.984 -2.708 1.00 92.62 81 SER A C 1
ATOM 623 O O . SER A 1 81 ? -2.787 -5.074 -2.778 1.00 92.62 81 SER A O 1
ATOM 625 N N . ILE A 1 82 ? -0.855 -4.140 -3.456 1.00 91.12 82 ILE A N 1
ATOM 626 C CA . ILE A 1 82 ? -1.482 -3.251 -4.446 1.00 91.12 82 ILE A CA 1
ATOM 627 C C . ILE A 1 82 ? -1.013 -3.591 -5.853 1.00 91.12 82 ILE A C 1
ATOM 629 O O . ILE A 1 82 ? -1.823 -3.688 -6.763 1.00 91.12 82 ILE A O 1
ATOM 633 N N . GLN A 1 83 ? 0.290 -3.810 -6.035 1.00 91.81 83 GLN A N 1
ATOM 634 C CA . GLN A 1 83 ? 0.898 -4.161 -7.321 1.00 91.81 83 GLN A CA 1
ATOM 635 C C . GLN A 1 83 ? 2.329 -4.665 -7.128 1.00 91.81 83 GLN A C 1
ATOM 637 O O . GLN A 1 83 ? 2.926 -4.477 -6.066 1.00 91.81 83 GLN A O 1
ATOM 642 N N . GLU A 1 84 ? 2.908 -5.265 -8.164 1.00 93.75 84 GLU A N 1
ATOM 643 C CA . GLU A 1 84 ? 4.324 -5.629 -8.210 1.00 93.75 84 GLU A CA 1
ATOM 644 C C . GLU A 1 84 ? 4.949 -5.199 -9.540 1.00 93.75 84 GLU A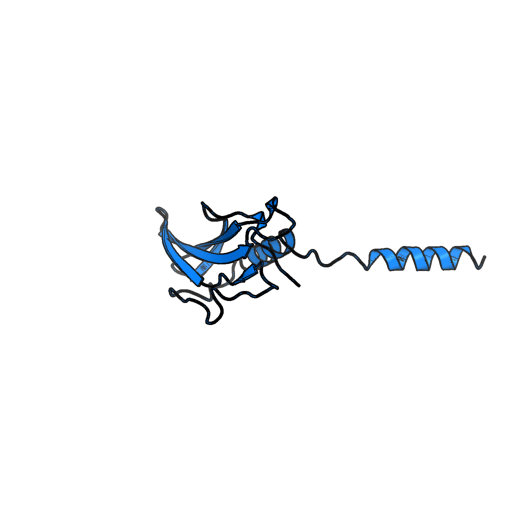 C 1
ATOM 646 O O . GLU A 1 84 ? 4.483 -5.577 -10.615 1.00 93.75 84 GLU A O 1
ATOM 651 N N . ILE A 1 85 ? 6.025 -4.416 -9.457 1.00 94.19 85 ILE A N 1
ATOM 652 C CA . ILE A 1 85 ? 6.856 -4.042 -10.601 1.00 94.19 85 ILE A CA 1
ATOM 653 C C . ILE A 1 85 ? 7.949 -5.097 -10.752 1.00 94.19 85 ILE A C 1
ATOM 655 O O . ILE A 1 85 ? 8.784 -5.284 -9.865 1.00 94.19 85 ILE A O 1
ATOM 659 N N . LEU A 1 86 ? 7.944 -5.781 -11.889 1.00 94.50 86 LEU A N 1
ATOM 660 C CA . LEU A 1 86 ? 8.835 -6.885 -12.202 1.00 94.50 86 LEU A CA 1
ATOM 661 C C . LEU A 1 86 ? 10.231 -6.412 -12.613 1.00 94.50 86 LEU A C 1
ATOM 663 O O . LEU A 1 86 ? 10.461 -5.290 -13.066 1.00 94.50 86 LEU A O 1
ATOM 667 N N . SER A 1 87 ? 11.193 -7.322 -12.483 1.00 94.50 87 SER A N 1
ATOM 668 C CA . SER A 1 87 ? 12.619 -7.044 -12.668 1.00 94.50 87 SER A CA 1
ATOM 669 C C . SER A 1 87 ? 13.024 -6.666 -14.094 1.00 94.50 87 SER A C 1
ATOM 671 O O . SER A 1 87 ? 14.125 -6.150 -14.280 1.00 94.50 87 SER A O 1
ATOM 673 N N . ASN A 1 88 ? 12.172 -6.884 -15.096 1.00 91.44 88 ASN A N 1
ATOM 674 C CA . ASN A 1 88 ? 12.362 -6.435 -16.479 1.00 91.44 88 ASN A CA 1
ATOM 675 C C . ASN A 1 88 ? 12.057 -4.939 -16.683 1.00 91.44 88 ASN A C 1
ATOM 677 O O . ASN A 1 88 ? 12.432 -4.400 -17.722 1.00 91.44 88 ASN A O 1
ATOM 681 N N . TYR A 1 89 ? 11.480 -4.240 -15.700 1.00 91.44 89 TYR A N 1
ATOM 682 C CA . TYR A 1 89 ? 11.231 -2.800 -15.793 1.00 91.44 89 TYR A CA 1
ATOM 683 C C . TYR A 1 89 ? 12.527 -1.973 -15.843 1.00 91.44 89 TYR A C 1
ATOM 685 O O . TYR A 1 89 ? 13.551 -2.365 -15.278 1.00 91.44 89 TYR A O 1
ATOM 693 N N . SER A 1 90 ? 12.521 -0.835 -16.539 1.00 90.25 90 SER A N 1
ATOM 694 C CA . SER A 1 90 ? 13.732 -0.041 -16.796 1.00 90.25 90 SER A CA 1
ATOM 695 C C . SER A 1 90 ? 14.240 0.715 -15.562 1.00 90.25 90 SER A C 1
ATOM 697 O O . SER A 1 90 ? 15.450 0.731 -15.329 1.00 90.25 90 SER A O 1
ATOM 699 N N . ALA A 1 91 ? 13.345 1.290 -14.752 1.00 90.56 91 ALA A N 1
ATOM 700 C CA . ALA A 1 91 ? 13.689 1.987 -13.512 1.00 90.56 91 ALA A CA 1
ATOM 701 C C . ALA A 1 91 ? 13.804 0.983 -12.353 1.00 90.56 91 ALA A C 1
ATOM 703 O O . ALA A 1 91 ? 12.812 0.527 -11.785 1.00 90.56 91 ALA A O 1
ATOM 704 N N . LYS A 1 92 ? 15.036 0.555 -12.056 1.00 93.31 92 LYS A N 1
ATOM 705 C CA . LYS A 1 92 ? 15.304 -0.554 -11.121 1.00 93.31 92 LYS A CA 1
ATOM 706 C C . LYS A 1 92 ? 15.012 -0.225 -9.661 1.00 93.31 92 LYS A C 1
ATOM 708 O O . LYS A 1 92 ? 14.740 -1.132 -8.886 1.00 93.31 92 LYS A O 1
ATOM 713 N N . ASP A 1 93 ? 15.066 1.044 -9.300 1.00 94.88 93 ASP A N 1
ATOM 714 C CA . ASP A 1 93 ? 14.669 1.567 -7.995 1.00 94.88 93 ASP A CA 1
ATOM 715 C C . ASP A 1 93 ? 13.168 1.405 -7.723 1.00 94.88 93 ASP A C 1
ATOM 717 O O . ASP A 1 93 ? 12.765 1.304 -6.567 1.00 94.88 93 ASP A O 1
ATOM 721 N N . GLU A 1 94 ? 12.351 1.302 -8.772 1.00 94.06 94 GLU A N 1
ATOM 722 C CA . GLU A 1 94 ? 10.907 1.078 -8.668 1.00 94.06 94 GLU A CA 1
ATOM 723 C C . GLU A 1 94 ? 10.546 -0.416 -8.608 1.00 94.06 94 GLU A C 1
ATOM 725 O O . GLU A 1 94 ? 9.409 -0.756 -8.308 1.00 94.06 94 GLU A O 1
ATOM 730 N N . VAL A 1 95 ? 11.480 -1.338 -8.861 1.00 95.50 95 VAL A N 1
ATOM 731 C CA . VAL A 1 95 ? 11.201 -2.787 -8.894 1.00 95.50 95 VAL A CA 1
ATOM 732 C C . VAL A 1 95 ? 10.867 -3.318 -7.499 1.00 95.50 95 VAL A C 1
ATOM 734 O O . VAL A 1 95 ? 11.580 -3.050 -6.530 1.00 95.50 95 VAL A O 1
ATOM 737 N N . GLY A 1 96 ? 9.812 -4.126 -7.403 1.00 95.62 96 GLY A N 1
ATOM 738 C CA . GLY A 1 96 ? 9.368 -4.739 -6.155 1.00 95.62 96 GLY A CA 1
ATOM 739 C C . GLY A 1 96 ? 7.861 -4.668 -5.941 1.00 95.62 96 GLY A C 1
ATOM 740 O O . GLY A 1 96 ? 7.088 -4.288 -6.820 1.00 95.62 96 GLY A O 1
ATOM 741 N N . LYS A 1 97 ? 7.443 -5.073 -4.741 1.00 95.31 97 LYS A N 1
ATOM 742 C CA . LYS A 1 97 ? 6.037 -5.113 -4.334 1.00 95.31 97 LYS A CA 1
ATOM 743 C C . LYS A 1 97 ? 5.623 -3.801 -3.692 1.00 95.31 97 LYS A C 1
ATOM 745 O O . LYS A 1 97 ? 6.281 -3.346 -2.758 1.00 95.31 97 LYS A O 1
ATOM 750 N N . CYS A 1 98 ? 4.494 -3.257 -4.119 1.00 95.31 98 CYS A N 1
ATOM 751 C CA . CYS A 1 98 ? 3.790 -2.233 -3.372 1.00 95.31 98 CYS A CA 1
ATOM 752 C C . CYS A 1 98 ? 2.942 -2.886 -2.280 1.00 95.31 98 CYS A C 1
ATOM 754 O O . CYS A 1 98 ? 1.915 -3.504 -2.574 1.00 95.31 98 CYS A O 1
ATOM 756 N N . LEU A 1 99 ? 3.386 -2.737 -1.032 1.00 96.06 99 LEU A N 1
ATOM 757 C CA . LEU A 1 99 ? 2.681 -3.209 0.154 1.00 96.06 99 LEU A CA 1
ATOM 758 C C . LEU A 1 99 ? 2.370 -2.015 1.056 1.00 96.06 99 LEU A C 1
ATOM 760 O O . LEU A 1 99 ? 3.271 -1.231 1.373 1.00 96.06 99 LEU A O 1
ATOM 764 N N . ILE A 1 100 ? 1.118 -1.894 1.481 1.00 96.62 100 ILE A N 1
ATOM 765 C CA . ILE A 1 100 ? 0.663 -0.832 2.383 1.00 96.62 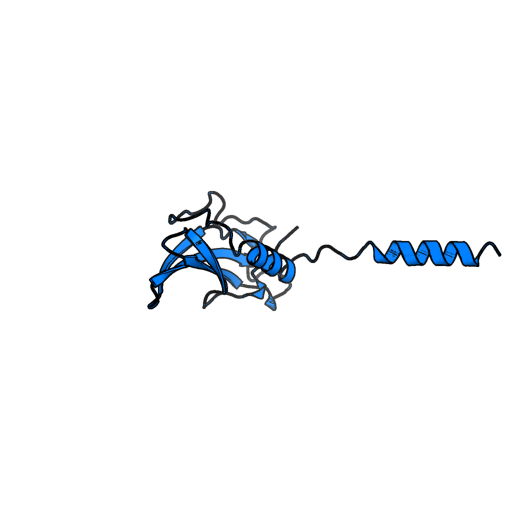100 ILE A CA 1
ATOM 766 C C . ILE A 1 100 ? -0.193 -1.416 3.496 1.00 96.62 100 ILE A C 1
ATOM 768 O O . ILE A 1 100 ? -0.746 -2.502 3.353 1.00 96.62 100 ILE A O 1
ATOM 772 N N . TYR A 1 101 ? -0.385 -0.647 4.557 1.00 96.94 101 TYR A N 1
ATOM 773 C CA . TYR A 1 101 ? -1.403 -0.934 5.550 1.00 96.94 101 TYR A CA 1
ATOM 774 C C . TYR A 1 101 ? -2.289 0.280 5.822 1.00 96.94 101 TYR A C 1
ATOM 776 O O . TYR A 1 101 ? -1.833 1.421 5.722 1.00 96.94 101 TYR A O 1
ATOM 784 N N . TYR A 1 102 ? -3.526 0.013 6.235 1.00 97.19 102 TYR A N 1
ATOM 785 C CA . TYR A 1 102 ? -4.419 0.975 6.874 1.00 97.19 102 TYR A CA 1
ATOM 786 C C . TYR A 1 102 ? -4.611 0.618 8.340 1.00 97.19 102 TYR A C 1
ATOM 788 O O . TYR A 1 102 ? -4.953 -0.516 8.660 1.00 97.19 102 TYR A O 1
ATOM 796 N N . ASP A 1 103 ? -4.429 1.599 9.214 1.00 97.81 103 ASP A N 1
ATOM 797 C CA . ASP A 1 103 ? -4.850 1.536 10.607 1.00 97.81 103 ASP A CA 1
ATOM 798 C C . ASP A 1 103 ? -6.276 2.067 10.703 1.00 97.81 103 ASP A C 1
ATOM 800 O O . ASP A 1 103 ? -6.574 3.169 10.233 1.00 97.81 103 ASP A O 1
ATOM 804 N N . VAL A 1 104 ? -7.152 1.278 11.311 1.00 97.50 104 VAL A N 1
ATOM 805 C CA . VAL A 1 104 ? -8.593 1.509 11.343 1.00 97.50 104 VAL A CA 1
ATOM 806 C C . VAL A 1 104 ? -9.088 1.459 12.780 1.00 97.50 104 VAL A C 1
ATOM 808 O O . VAL A 1 104 ? -8.737 0.562 13.554 1.00 97.50 104 VAL A O 1
ATOM 811 N N . ASP A 1 105 ? -9.929 2.427 13.134 1.00 96.69 105 ASP A N 1
ATOM 812 C CA . ASP A 1 105 ? -10.674 2.397 14.388 1.00 96.69 105 ASP A CA 1
ATOM 813 C C . ASP A 1 105 ? -11.702 1.244 14.343 1.00 96.69 105 ASP A C 1
ATOM 815 O O . ASP A 1 105 ? -12.617 1.281 13.513 1.00 96.69 105 ASP A O 1
ATOM 819 N N . PRO A 1 106 ? -11.594 0.228 15.224 1.00 94.56 106 PRO A N 1
ATOM 820 C CA . PRO A 1 106 ? -12.474 -0.944 15.210 1.00 94.56 106 PRO A CA 1
ATOM 821 C C . PRO A 1 106 ? -13.947 -0.628 15.486 1.00 94.56 106 PRO A C 1
ATOM 823 O O . PRO A 1 106 ? -14.809 -1.464 15.223 1.00 94.56 106 PRO A O 1
ATOM 826 N N . HIS A 1 107 ? -14.255 0.527 16.078 1.00 94.69 107 HIS A N 1
ATOM 827 C CA . HIS A 1 107 ? -15.620 0.890 16.451 1.00 94.69 107 HIS A CA 1
ATOM 828 C C . HIS A 1 107 ? -16.349 1.632 15.337 1.00 94.69 107 HIS A C 1
ATOM 830 O O . HIS A 1 107 ? -17.569 1.520 15.218 1.00 94.69 107 HIS A O 1
ATOM 836 N N . THR A 1 108 ? -15.611 2.405 14.543 1.00 95.56 108 THR A N 1
ATOM 837 C CA . THR A 1 108 ? -16.173 3.274 13.502 1.00 95.56 108 THR A CA 1
ATOM 838 C C . THR A 1 108 ? -15.849 2.800 12.088 1.00 95.56 108 THR A C 1
ATOM 840 O O . THR A 1 108 ? -16.471 3.273 11.140 1.00 95.56 108 THR A O 1
ATOM 843 N N . ASN A 1 109 ? -14.913 1.856 11.934 1.00 94.38 109 ASN A N 1
ATOM 844 C CA . ASN A 1 109 ? -14.346 1.419 10.655 1.00 94.38 109 ASN A CA 1
ATOM 845 C C . ASN A 1 109 ? -13.734 2.567 9.837 1.00 94.38 109 ASN A C 1
ATOM 847 O O . ASN A 1 109 ? -13.673 2.489 8.608 1.00 94.38 109 ASN A O 1
ATOM 851 N N . ILE A 1 110 ? -13.303 3.637 10.509 1.00 96.94 110 ILE A N 1
ATOM 852 C CA . ILE A 1 110 ? -12.674 4.802 9.888 1.00 96.94 110 ILE A CA 1
ATOM 853 C C . ILE A 1 110 ? -11.164 4.589 9.815 1.00 96.94 110 ILE A C 1
ATOM 855 O O . ILE A 1 110 ? -10.535 4.192 10.800 1.00 96.94 110 ILE A O 1
ATOM 859 N N . ILE A 1 111 ? -10.582 4.892 8.657 1.00 97.88 111 ILE A N 1
ATOM 860 C CA . ILE A 1 111 ? -9.135 4.903 8.448 1.00 97.88 111 ILE A CA 1
ATOM 861 C C . ILE A 1 111 ? -8.545 6.082 9.223 1.00 97.88 111 ILE A C 1
ATOM 863 O O . ILE A 1 111 ? -8.833 7.243 8.933 1.00 97.88 111 ILE A O 1
ATOM 867 N N . ILE A 1 112 ? -7.698 5.787 10.205 1.00 97.94 112 ILE A N 1
ATOM 868 C CA . ILE A 1 112 ? -7.055 6.798 11.057 1.00 97.94 112 ILE A CA 1
ATOM 869 C C . ILE A 1 112 ? -5.607 7.071 10.649 1.00 97.94 112 ILE A C 1
ATOM 871 O O . ILE A 1 112 ? -5.096 8.163 10.894 1.00 97.94 112 ILE A O 1
ATOM 875 N N . ALA A 1 113 ? -4.942 6.097 10.025 1.00 97.81 113 ALA A N 1
ATOM 876 C CA . ALA A 1 113 ? -3.599 6.248 9.483 1.00 97.81 113 ALA A CA 1
ATOM 877 C C . ALA A 1 113 ? -3.325 5.202 8.395 1.00 97.81 113 ALA A C 1
ATOM 879 O O . ALA A 1 113 ? -4.062 4.230 8.233 1.00 97.81 113 ALA A O 1
ATOM 880 N N . TRP A 1 114 ? -2.229 5.389 7.667 1.00 97.62 114 TRP A N 1
ATOM 881 C CA . TRP A 1 114 ? -1.718 4.417 6.709 1.00 97.62 114 TRP A CA 1
ATOM 882 C C . TRP A 1 114 ? -0.187 4.412 6.723 1.00 97.62 114 TRP A C 1
ATOM 884 O O . TRP A 1 114 ? 0.445 5.327 7.259 1.00 97.62 114 TRP A O 1
ATOM 894 N N . GLY A 1 115 ? 0.421 3.382 6.143 1.00 97.75 115 GLY A N 1
ATOM 895 C CA . GLY A 1 115 ? 1.864 3.349 5.920 1.00 97.75 115 GLY A CA 1
ATOM 896 C C . GLY A 1 115 ? 2.294 2.267 4.940 1.00 97.75 115 GLY A C 1
ATOM 897 O O . GLY A 1 115 ? 1.470 1.517 4.423 1.00 97.75 115 GLY A O 1
ATOM 898 N N . PHE A 1 116 ? 3.599 2.191 4.678 1.00 97.75 116 PHE A N 1
ATOM 899 C CA . PHE A 1 116 ? 4.184 1.125 3.865 1.00 97.75 116 PHE A CA 1
ATOM 900 C C . PHE A 1 116 ? 4.506 -0.094 4.722 1.00 97.75 116 PHE A C 1
ATOM 902 O O . PHE A 1 116 ? 5.087 0.025 5.805 1.00 97.75 116 PHE A O 1
ATOM 909 N N . ASP A 1 117 ? 4.166 -1.270 4.211 1.00 96.50 117 ASP A N 1
ATOM 910 C CA . ASP A 1 117 ? 4.420 -2.526 4.902 1.00 96.50 117 ASP A CA 1
ATOM 911 C C . ASP A 1 117 ? 5.863 -3.005 4.732 1.00 96.50 117 ASP A C 1
ATOM 913 O O . ASP A 1 117 ? 6.534 -2.785 3.717 1.00 96.50 117 ASP A O 1
ATOM 917 N N . LYS A 1 118 ? 6.350 -3.722 5.747 1.00 95.00 118 LYS A N 1
ATOM 918 C CA . LYS A 1 118 ? 7.696 -4.298 5.724 1.00 95.00 118 LYS A CA 1
ATOM 919 C C . LYS A 1 118 ? 7.826 -5.314 4.586 1.00 95.00 118 LYS A C 1
ATOM 921 O O . LYS A 1 118 ? 6.983 -6.187 4.416 1.00 95.00 118 LYS A O 1
ATOM 926 N N . GLY A 1 119 ? 8.948 -5.254 3.869 1.00 93.38 119 GLY A N 1
ATOM 927 C CA . GLY A 1 119 ? 9.239 -6.156 2.750 1.00 93.38 119 GLY A CA 1
ATOM 928 C C . GLY A 1 119 ? 8.682 -5.681 1.406 1.00 93.38 119 GLY A C 1
ATOM 929 O O . GLY A 1 119 ? 8.982 -6.303 0.390 1.00 93.38 119 GLY A O 1
ATOM 930 N N . GLY A 1 120 ? 7.925 -4.580 1.389 1.00 94.56 120 GLY A N 1
ATOM 931 C CA . GLY A 1 120 ? 7.587 -3.851 0.172 1.00 94.56 120 GLY A CA 1
ATOM 932 C C . GLY A 1 120 ? 8.689 -2.874 -0.241 1.00 94.56 120 GLY A C 1
ATOM 933 O O . GLY A 1 120 ? 9.576 -2.533 0.546 1.00 94.56 120 GLY A O 1
ATOM 934 N N . ASN A 1 121 ? 8.605 -2.403 -1.481 1.00 97.12 121 ASN A N 1
ATOM 935 C CA . ASN A 1 121 ? 9.340 -1.249 -1.974 1.00 97.12 121 ASN A CA 1
ATOM 936 C C . ASN A 1 121 ? 8.345 -0.083 -2.139 1.00 97.12 121 ASN A C 1
ATOM 938 O O . ASN A 1 121 ? 7.498 -0.137 -3.032 1.00 97.12 121 ASN A O 1
ATOM 942 N N . PRO A 1 122 ? 8.429 0.976 -1.310 1.00 96.69 122 PRO A N 1
ATOM 943 C CA . PRO A 1 122 ? 7.547 2.135 -1.422 1.00 96.69 122 PRO A CA 1
ATOM 944 C C . PRO A 1 122 ? 7.537 2.754 -2.820 1.00 96.69 122 PRO A C 1
ATOM 946 O O . PRO A 1 122 ? 6.475 3.125 -3.306 1.00 96.69 122 PRO A O 1
ATOM 949 N N . LEU A 1 123 ? 8.678 2.791 -3.517 1.00 95.69 123 LEU A N 1
ATOM 950 C CA . LEU A 1 123 ? 8.754 3.347 -4.870 1.00 95.69 123 LEU A CA 1
ATOM 951 C C . LEU A 1 123 ? 8.016 2.501 -5.909 1.00 95.69 123 LEU A C 1
ATOM 953 O O . LEU A 1 123 ? 7.716 3.017 -6.981 1.00 95.69 123 LEU A O 1
ATOM 957 N N . SER A 1 124 ? 7.679 1.246 -5.601 1.00 94.44 124 SER A N 1
ATOM 958 C CA . SER A 1 124 ? 6.794 0.427 -6.433 1.00 94.44 124 SER A CA 1
ATOM 959 C C . SER A 1 124 ? 5.323 0.812 -6.289 1.00 94.44 124 SER A C 1
ATOM 961 O O . SER A 1 124 ? 4.516 0.437 -7.135 1.00 94.44 124 SER A O 1
ATOM 963 N N . CYS A 1 125 ? 4.949 1.550 -5.240 1.00 94.31 125 CYS A N 1
ATOM 964 C CA . CYS A 1 125 ? 3.598 2.060 -5.033 1.00 94.31 125 CYS A CA 1
ATOM 965 C C . CYS A 1 125 ? 3.375 3.332 -5.838 1.00 94.31 125 CYS A C 1
ATOM 967 O O . CYS A 1 125 ? 3.858 4.405 -5.469 1.00 94.31 125 CYS A O 1
ATOM 969 N N . ARG A 1 126 ? 2.694 3.196 -6.975 1.00 91.56 126 ARG A N 1
ATOM 970 C CA . ARG A 1 126 ? 2.630 4.236 -7.999 1.00 91.56 126 ARG A CA 1
ATOM 971 C C . ARG A 1 126 ? 1.338 4.159 -8.781 1.00 91.56 126 ARG A C 1
ATOM 973 O O . ARG A 1 126 ? 0.889 3.066 -9.110 1.00 91.56 126 ARG A O 1
ATOM 980 N N . THR A 1 127 ? 0.823 5.311 -9.183 1.00 87.94 127 THR A N 1
ATOM 981 C CA . THR A 1 127 ? -0.189 5.370 -10.234 1.00 87.94 127 THR A CA 1
ATOM 982 C C . THR A 1 127 ? 0.467 5.221 -11.606 1.00 87.94 127 THR A C 1
ATOM 984 O O . THR A 1 127 ? 1.519 5.803 -11.882 1.00 87.94 127 THR A O 1
ATOM 987 N N . PHE A 1 128 ? -0.150 4.420 -12.470 1.00 76.81 128 PHE A N 1
ATOM 988 C CA . PHE A 1 128 ? 0.237 4.263 -13.868 1.00 76.81 128 PHE A CA 1
ATOM 989 C C . PHE A 1 128 ? -0.924 4.757 -14.731 1.00 76.81 128 PHE A C 1
ATOM 991 O O . PHE A 1 128 ? -1.944 4.076 -14.825 1.00 76.81 128 PHE A O 1
ATOM 998 N N . ILE A 1 129 ? -0.788 5.948 -15.329 1.00 60.16 129 ILE A N 1
ATOM 999 C CA . ILE A 1 129 ? -1.723 6.419 -16.369 1.00 60.16 129 ILE A CA 1
ATOM 1000 C C . ILE A 1 129 ? -1.515 5.588 -17.632 1.00 60.16 129 ILE A C 1
ATOM 1002 O O . ILE A 1 129 ? -0.348 5.333 -18.002 1.00 60.16 129 ILE A O 1
#

Radius of gyration: 19.92 Å; chains: 1; bounding box: 32×60×52 Å

Organism: NCBI:txid1215918